Protein AF-A0A927Y3U7-F1 (afdb_monomer_lite)

Radius of gyration: 11.82 Å; chains: 1; bounding box: 28×21×33 Å

Secondary structure (DSSP, 8-state):
-EEEEEEEETTTTEEEEEETTEEPPTTSTT--TT--HHHHTTTHHHHHHHHH--S-EEEEEES-HHHHHHHHHHHHHHH---

pLDDT: mean 84.78, std 8.72, range [40.16, 92.19]

Foldseek 3Di:
DKEWEWEAEPVQRAIWIAINNHTDDCPQPPNRGNHDCVVCLLCVQVSCCVVVVDLDYDYHYHYDPVSVVVNCVNCCVVNVPD

Sequence (82 aa):
MREVFIKYNPYKVETTIEIDGKPVKKSSALNMDDRRLQEWIDDLPKNLMEECNTKSFHITFQGTKLDYEDFHSVIESCFGAR

Structure (mmCIF, N/CA/C/O backbone):
data_AF-A0A927Y3U7-F1
#
_entry.id   AF-A0A927Y3U7-F1
#
loop_
_atom_site.group_PDB
_atom_site.id
_atom_site.type_symbol
_atom_site.label_atom_id
_atom_site.label_alt_id
_atom_site.label_comp_id
_atom_site.label_asym_id
_atom_site.label_entity_id
_atom_site.label_seq_id
_atom_site.pdbx_PDB_ins_code
_atom_site.Cartn_x
_atom_site.Cartn_y
_atom_site.Cartn_z
_atom_site.occupancy
_atom_site.B_iso_or_equiv
_atom_site.auth_seq_id
_atom_site.auth_comp_id
_atom_site.auth_asym_id
_atom_site.auth_atom_id
_atom_site.pdbx_PDB_model_num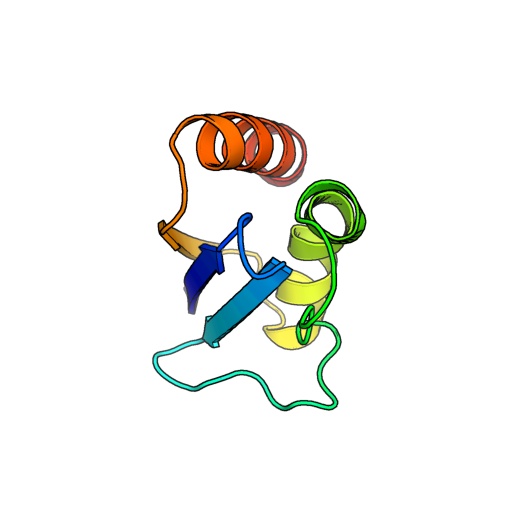
ATOM 1 N N . MET A 1 1 ? -8.889 -3.523 15.564 1.00 79.12 1 MET A N 1
ATOM 2 C CA . MET A 1 1 ? -7.640 -3.700 14.800 1.00 79.12 1 MET A CA 1
ATOM 3 C C . MET A 1 1 ? -8.038 -4.247 13.445 1.00 79.12 1 MET A C 1
ATOM 5 O O . MET A 1 1 ? -8.856 -5.157 13.430 1.00 79.12 1 MET A O 1
ATOM 9 N N . ARG A 1 2 ? -7.585 -3.642 12.348 1.00 85.81 2 ARG A N 1
ATOM 10 C CA . ARG A 1 2 ? -7.897 -4.083 10.980 1.00 85.81 2 ARG A CA 1
ATOM 11 C C . ARG A 1 2 ? -6.658 -4.669 10.329 1.00 85.81 2 ARG A C 1
ATOM 13 O O . ARG A 1 2 ? -5.584 -4.102 10.488 1.00 85.81 2 ARG A O 1
ATOM 20 N N . GLU A 1 3 ? -6.813 -5.760 9.600 1.00 90.62 3 GLU A N 1
ATOM 21 C CA . GLU A 1 3 ? -5.730 -6.365 8.824 1.00 90.62 3 GLU A CA 1
ATOM 22 C C . GLU A 1 3 ? -5.742 -5.783 7.415 1.00 90.62 3 GLU A C 1
ATOM 24 O O . GLU A 1 3 ? -6.791 -5.744 6.778 1.00 90.62 3 GLU A O 1
ATOM 29 N N . VAL A 1 4 ? -4.599 -5.287 6.954 1.00 90.25 4 VAL A N 1
ATOM 30 C CA . VAL A 1 4 ? -4.426 -4.667 5.642 1.00 90.25 4 VAL A CA 1
ATOM 31 C C . VAL A 1 4 ? -3.288 -5.390 4.944 1.00 90.25 4 VAL A C 1
ATOM 33 O O . VAL A 1 4 ? -2.155 -5.384 5.414 1.00 90.25 4 VAL A O 1
ATOM 36 N N . PHE A 1 5 ? -3.577 -6.012 3.817 1.00 92.19 5 PHE A N 1
ATOM 37 C CA . PHE A 1 5 ? -2.594 -6.674 2.983 1.00 92.19 5 PHE A CA 1
ATOM 38 C C . PHE A 1 5 ? -2.367 -5.840 1.730 1.00 92.19 5 PHE A C 1
ATOM 40 O O . PHE A 1 5 ? -3.319 -5.468 1.047 1.00 92.19 5 PHE A O 1
ATOM 47 N N . ILE A 1 6 ? -1.110 -5.521 1.445 1.00 90.94 6 ILE A N 1
ATOM 48 C CA . ILE A 1 6 ? -0.713 -4.679 0.323 1.00 90.94 6 ILE A CA 1
ATOM 49 C C . ILE A 1 6 ? 0.319 -5.444 -0.474 1.00 90.94 6 ILE A C 1
ATOM 51 O O . ILE A 1 6 ? 1.408 -5.736 0.015 1.00 90.94 6 ILE A O 1
ATOM 55 N N . LYS A 1 7 ? -0.006 -5.739 -1.723 1.00 92.06 7 LYS A N 1
ATOM 56 C CA . LYS A 1 7 ? 0.904 -6.369 -2.663 1.00 92.06 7 LYS A CA 1
ATOM 57 C C . LYS A 1 7 ? 1.179 -5.411 -3.804 1.00 92.06 7 LYS A C 1
ATOM 59 O O . LYS A 1 7 ? 0.270 -5.077 -4.556 1.00 92.06 7 LYS A O 1
ATOM 64 N N . TYR A 1 8 ? 2.430 -5.000 -3.939 1.00 91.94 8 TYR A N 1
ATOM 65 C CA . TYR A 1 8 ? 2.860 -4.064 -4.966 1.00 91.94 8 TYR A CA 1
ATOM 66 C C . TYR A 1 8 ? 3.868 -4.719 -5.907 1.00 91.94 8 TYR A C 1
ATOM 68 O O . TYR A 1 8 ? 4.841 -5.343 -5.475 1.00 91.94 8 TYR A O 1
ATOM 76 N N . ASN A 1 9 ? 3.633 -4.574 -7.209 1.00 90.56 9 ASN A N 1
ATOM 77 C CA . ASN A 1 9 ? 4.528 -5.046 -8.252 1.00 90.56 9 ASN A CA 1
ATOM 78 C C . ASN A 1 9 ? 5.066 -3.859 -9.069 1.00 90.56 9 ASN A C 1
ATOM 80 O O . ASN A 1 9 ?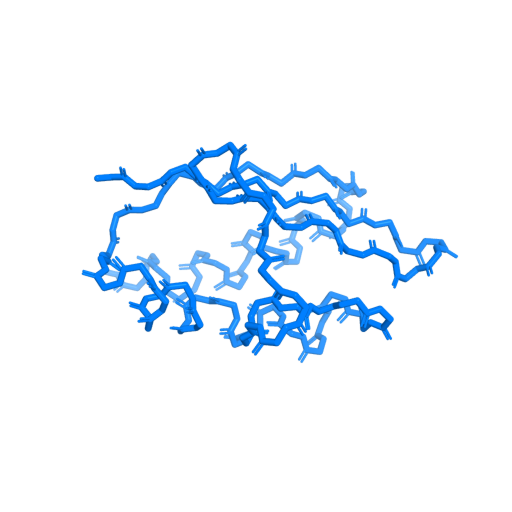 4.374 -3.405 -9.983 1.00 90.56 9 ASN A O 1
ATOM 84 N N . PRO A 1 10 ? 6.307 -3.394 -8.829 1.00 87.25 10 PRO A N 1
ATOM 85 C CA . PRO A 1 10 ? 6.872 -2.247 -9.545 1.00 87.25 10 PRO A CA 1
ATOM 86 C C . PRO A 1 10 ? 7.069 -2.497 -11.045 1.00 87.25 10 PRO A C 1
ATOM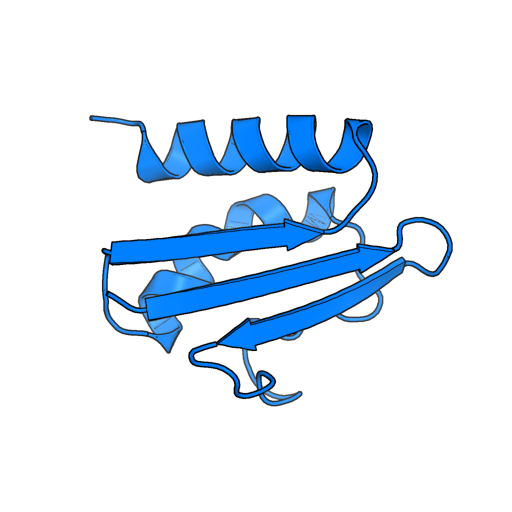 88 O O . PRO A 1 10 ? 7.077 -1.549 -11.824 1.00 87.25 10 PRO A O 1
ATOM 91 N N . TYR A 1 11 ? 7.208 -3.757 -11.476 1.00 87.62 11 TYR A N 1
ATOM 92 C CA . TYR A 1 11 ? 7.397 -4.094 -12.892 1.00 87.62 11 TYR A CA 1
ATOM 93 C C . TYR A 1 11 ? 6.123 -3.912 -13.712 1.00 87.62 11 TYR A C 1
ATOM 95 O O . TYR A 1 11 ? 6.192 -3.606 -14.899 1.00 87.62 11 TYR A O 1
ATOM 103 N N . LYS A 1 12 ? 4.969 -4.144 -13.083 1.00 88.19 12 LYS A N 1
ATOM 104 C CA . LYS A 1 12 ? 3.651 -3.992 -13.706 1.00 88.19 12 LYS A CA 1
ATOM 105 C C . LYS A 1 12 ? 2.923 -2.726 -13.267 1.00 88.19 12 LYS A C 1
ATOM 107 O O . LYS A 1 12 ? 1.899 -2.419 -13.853 1.00 88.19 12 LYS A O 1
ATOM 112 N N . VAL A 1 13 ? 3.447 -2.021 -12.259 1.00 88.12 13 VAL A N 1
ATOM 113 C CA . VAL A 1 13 ? 2.762 -0.911 -11.577 1.00 88.12 13 VAL A CA 1
ATOM 114 C C . VAL A 1 13 ? 1.368 -1.356 -11.107 1.00 88.12 13 VAL A C 1
ATOM 116 O O . VAL A 1 13 ? 0.369 -0.663 -11.253 1.00 88.12 13 VAL A O 1
ATOM 119 N N . GLU A 1 14 ? 1.310 -2.574 -10.566 1.00 88.88 14 GLU A N 1
ATOM 120 C CA . GLU A 1 14 ? 0.066 -3.218 -10.143 1.00 88.88 14 GLU A CA 1
ATOM 121 C C . GLU A 1 14 ? 0.039 -3.293 -8.618 1.00 88.88 14 GLU A C 1
ATOM 123 O O . GLU A 1 14 ? 0.994 -3.778 -7.995 1.00 88.88 14 GLU A O 1
ATOM 128 N N . THR A 1 15 ? -1.058 -2.823 -8.026 1.00 89.00 15 THR A N 1
ATOM 129 C CA . THR A 1 15 ? -1.234 -2.757 -6.574 1.00 89.00 15 THR A CA 1
ATOM 130 C C . THR A 1 15 ? -2.501 -3.503 -6.188 1.00 89.00 15 THR A C 1
ATOM 132 O O . THR A 1 15 ? -3.600 -3.163 -6.614 1.00 89.00 15 THR A O 1
ATOM 135 N N . THR A 1 16 ? -2.369 -4.520 -5.344 1.00 89.44 16 THR A N 1
ATOM 136 C CA . THR A 1 16 ? -3.501 -5.239 -4.755 1.00 89.44 16 THR A CA 1
ATOM 137 C C . THR A 1 16 ? -3.588 -4.901 -3.277 1.00 89.44 16 THR A C 1
ATOM 139 O O . THR A 1 16 ? -2.618 -5.097 -2.547 1.00 89.44 16 THR A O 1
ATOM 142 N N . ILE A 1 17 ? -4.744 -4.396 -2.844 1.00 89.50 17 ILE A N 1
ATOM 143 C CA . ILE A 1 17 ? -5.000 -4.043 -1.446 1.00 89.50 17 ILE A CA 1
ATOM 144 C C . ILE A 1 17 ? -6.217 -4.822 -0.951 1.00 89.50 17 ILE A C 1
ATOM 146 O O . ILE A 1 17 ? -7.287 -4.805 -1.566 1.00 89.50 17 ILE A O 1
ATOM 150 N N . GLU A 1 18 ? -6.051 -5.494 0.180 1.00 91.25 18 GLU A N 1
ATOM 151 C CA . GLU A 1 18 ? -7.091 -6.273 0.841 1.00 91.25 18 GLU A CA 1
ATOM 152 C C . GLU A 1 18 ? -7.203 -5.830 2.298 1.00 91.25 18 GLU A C 1
ATOM 154 O O . GLU A 1 18 ? -6.202 -5.683 2.992 1.00 91.25 18 GLU A O 1
ATOM 159 N N . ILE A 1 19 ? -8.424 -5.611 2.772 1.00 89.06 19 ILE A N 1
ATOM 160 C CA . ILE A 1 19 ? -8.717 -5.229 4.153 1.00 89.06 19 ILE A CA 1
ATOM 161 C C . ILE A 1 19 ? -9.591 -6.317 4.755 1.00 89.06 19 ILE A C 1
ATOM 163 O O . ILE A 1 19 ? -10.639 -6.636 4.196 1.00 89.06 19 ILE A O 1
ATOM 167 N N . ASP A 1 20 ? -9.203 -6.871 5.903 1.00 88.19 20 ASP A N 1
ATOM 168 C CA . ASP A 1 20 ? -9.989 -7.901 6.602 1.00 88.19 20 ASP A CA 1
ATOM 169 C C . ASP A 1 20 ? -10.205 -9.154 5.715 1.00 88.19 20 ASP A C 1
ATOM 171 O O . ASP A 1 20 ? -11.266 -9.779 5.729 1.00 88.19 20 ASP A O 1
ATOM 175 N N . GLY A 1 21 ? -9.227 -9.460 4.848 1.00 85.00 21 GLY A N 1
ATOM 176 C CA . GLY A 1 21 ? -9.317 -10.522 3.836 1.00 85.00 21 GLY A CA 1
ATOM 177 C C . GLY A 1 21 ? -10.290 -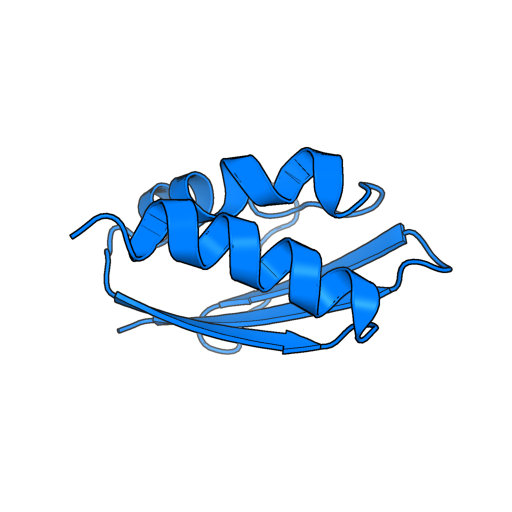10.232 2.685 1.00 85.00 21 GLY A C 1
ATOM 178 O O . GLY A 1 21 ? -10.675 -11.148 1.959 1.00 85.00 21 GLY A O 1
ATOM 179 N N . LYS A 1 22 ? -10.736 -8.978 2.526 1.00 88.06 22 LYS A N 1
ATOM 180 C CA . LYS A 1 22 ? -11.629 -8.549 1.444 1.00 88.06 22 LYS A CA 1
ATOM 181 C C . LYS A 1 22 ? -10.928 -7.531 0.545 1.00 88.06 22 LYS A C 1
ATOM 183 O O . LYS A 1 22 ? -10.437 -6.523 1.055 1.00 88.06 22 LYS A O 1
ATOM 188 N N . PRO A 1 23 ? -10.921 -7.725 -0.783 1.00 87.31 23 PRO A N 1
ATOM 18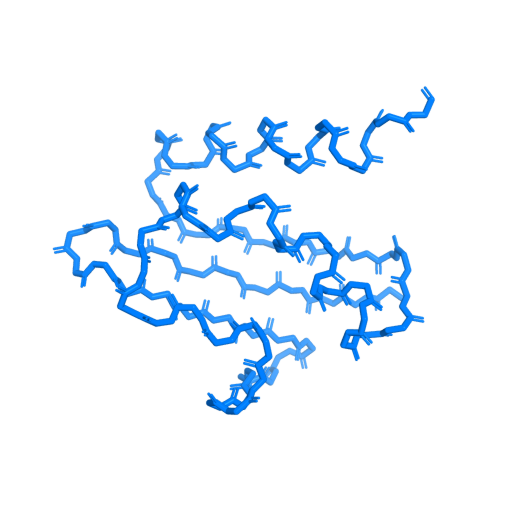9 C CA . PRO A 1 23 ? -10.340 -6.750 -1.694 1.00 87.31 23 PRO A CA 1
ATOM 190 C C . PRO A 1 23 ? -11.092 -5.421 -1.604 1.00 87.31 23 PRO A C 1
ATOM 192 O O . PRO A 1 23 ? -12.328 -5.392 -1.526 1.00 87.31 23 PRO A O 1
ATOM 195 N N . VAL A 1 24 ? -10.347 -4.315 -1.631 1.00 86.31 24 VAL A N 1
ATOM 196 C CA . VAL A 1 24 ? -10.950 -2.979 -1.672 1.00 86.31 24 VAL A CA 1
ATOM 197 C C . VAL A 1 24 ? -11.748 -2.804 -2.961 1.00 86.31 24 VAL A C 1
ATOM 199 O O . VAL A 1 24 ? -11.405 -3.339 -4.021 1.00 86.31 24 VAL A O 1
ATOM 202 N N . LYS A 1 25 ? -12.852 -2.058 -2.889 1.00 79.81 25 LYS A N 1
ATOM 203 C CA . LYS A 1 25 ? -13.655 -1.787 -4.084 1.00 79.81 25 LYS A CA 1
ATOM 204 C C . LYS A 1 25 ? -12.844 -0.931 -5.051 1.00 79.81 25 LYS A C 1
ATOM 206 O O . LYS A 1 25 ? -12.112 -0.044 -4.634 1.00 79.81 25 LYS A O 1
ATOM 211 N N . LYS A 1 26 ? -13.062 -1.102 -6.357 1.00 74.06 26 LYS A N 1
ATOM 212 C CA . LYS A 1 26 ? -12.439 -0.231 -7.373 1.00 74.06 26 LYS A CA 1
ATOM 213 C C . LYS A 1 26 ? -12.785 1.254 -7.225 1.00 74.06 26 LYS A C 1
ATOM 215 O O . LYS A 1 26 ? -12.045 2.100 -7.695 1.00 74.06 26 LYS A O 1
ATOM 220 N N . SER A 1 27 ? -13.902 1.555 -6.566 1.00 73.81 27 SER A N 1
ATOM 221 C CA . SER A 1 27 ? -14.335 2.925 -6.274 1.00 73.81 27 SER A CA 1
ATOM 222 C C . SER A 1 27 ? -13.833 3.458 -4.924 1.00 73.81 27 SER A C 1
ATOM 224 O O . SER A 1 27 ? -14.177 4.583 -4.570 1.00 73.81 27 SER A O 1
ATOM 226 N N . SER A 1 28 ? -13.098 2.657 -4.148 1.00 78.19 28 SER A N 1
ATOM 227 C CA . SER A 1 28 ? -12.505 3.095 -2.883 1.00 78.19 28 SER A CA 1
ATOM 228 C C . SER A 1 28 ? -11.288 3.979 -3.139 1.00 78.19 28 SER A C 1
ATOM 230 O O . SER A 1 28 ? -10.560 3.766 -4.106 1.00 78.19 28 SER A O 1
ATOM 232 N N . ALA A 1 29 ? -11.011 4.911 -2.225 1.00 76.38 29 ALA A N 1
ATOM 233 C CA . ALA A 1 29 ? -9.802 5.743 -2.265 1.00 76.38 29 ALA A CA 1
ATOM 234 C C . ALA A 1 29 ? -8.501 4.919 -2.164 1.00 76.38 29 ALA A C 1
ATOM 236 O O . ALA A 1 29 ? -7.430 5.368 -2.555 1.00 76.38 29 ALA A O 1
ATOM 237 N N . LEU A 1 30 ? -8.617 3.680 -1.683 1.00 81.50 30 LEU A N 1
ATOM 238 C CA . LEU A 1 30 ? -7.543 2.694 -1.603 1.00 81.50 30 LEU A CA 1
ATOM 239 C C . LEU A 1 30 ? -7.334 1.911 -2.907 1.00 81.50 30 LEU A C 1
ATOM 241 O O . LEU A 1 30 ? -6.479 1.034 -2.955 1.00 81.50 30 LEU A O 1
ATOM 245 N N . ASN A 1 31 ? -8.100 2.177 -3.970 1.00 82.62 31 ASN A N 1
ATOM 246 C CA . ASN A 1 31 ? -7.796 1.615 -5.279 1.00 82.62 31 ASN A CA 1
ATOM 247 C C . ASN A 1 31 ? -6.689 2.441 -5.948 1.00 82.62 31 ASN A C 1
ATOM 249 O O . ASN A 1 31 ? -6.938 3.487 -6.543 1.00 82.62 31 ASN A O 1
ATOM 253 N N . MET A 1 32 ? -5.457 1.963 -5.806 1.00 81.12 32 MET A N 1
ATOM 254 C CA . MET A 1 32 ? -4.239 2.597 -6.325 1.00 81.12 32 MET A CA 1
ATOM 255 C C . MET A 1 32 ? -3.632 1.762 -7.461 1.00 81.12 32 MET A C 1
ATOM 257 O O . MET A 1 32 ? -2.413 1.638 -7.590 1.00 81.12 32 MET A O 1
ATOM 261 N N . ASP A 1 33 ? -4.506 1.136 -8.250 1.00 78.75 33 ASP A N 1
ATOM 262 C CA . ASP A 1 33 ? -4.120 0.398 -9.449 1.00 78.75 33 ASP A CA 1
ATOM 263 C C . ASP A 1 33 ? -3.541 1.365 -10.493 1.00 78.75 33 ASP A C 1
ATOM 265 O O . ASP A 1 33 ? -3.957 2.524 -10.560 1.00 78.75 33 ASP A O 1
ATOM 269 N N . ASP A 1 34 ? -2.559 0.907 -11.272 1.00 83.94 34 ASP A N 1
ATOM 270 C CA . ASP A 1 34 ? -1.856 1.712 -12.288 1.00 83.94 34 ASP A CA 1
ATOM 271 C C . ASP A 1 34 ? -1.116 2.951 -11.730 1.00 83.94 34 ASP A C 1
ATOM 273 O O . ASP A 1 34 ? -0.749 3.867 -12.465 1.00 83.94 34 ASP A O 1
ATOM 277 N N . ARG A 1 35 ? -0.857 2.998 -10.415 1.00 85.88 35 ARG A N 1
ATOM 278 C CA . ARG A 1 35 ? -0.085 4.073 -9.768 1.00 85.88 35 ARG A CA 1
ATOM 279 C C . ARG A 1 35 ? 1.184 3.549 -9.116 1.00 85.88 35 ARG A C 1
ATOM 281 O O . ARG A 1 35 ? 1.198 2.506 -8.460 1.00 85.88 35 ARG A O 1
ATOM 288 N N . ARG A 1 36 ? 2.268 4.317 -9.251 1.00 88.50 36 ARG A N 1
ATOM 289 C CA . ARG A 1 36 ? 3.536 4.018 -8.573 1.00 88.50 36 ARG A CA 1
ATOM 290 C C . ARG A 1 36 ? 3.400 4.233 -7.075 1.00 88.50 36 ARG A C 1
ATOM 292 O O . ARG A 1 36 ? 2.772 5.202 -6.665 1.00 88.50 36 ARG A O 1
ATOM 299 N N . LEU A 1 37 ? 4.077 3.390 -6.295 1.00 87.88 37 LEU A N 1
ATOM 300 C CA . LEU A 1 37 ? 4.113 3.447 -4.830 1.00 87.88 37 LEU A CA 1
ATOM 301 C C . LEU A 1 37 ? 4.267 4.879 -4.294 1.00 87.88 37 LEU A C 1
ATOM 303 O O . LEU A 1 37 ? 3.386 5.373 -3.601 1.00 87.88 37 LEU A O 1
ATOM 307 N N . GLN A 1 38 ? 5.321 5.575 -4.721 1.00 85.94 38 GLN A N 1
ATOM 308 C CA . GLN A 1 38 ? 5.642 6.951 -4.318 1.00 85.94 38 GLN A CA 1
ATOM 309 C C . GLN A 1 38 ? 4.517 7.984 -4.529 1.00 85.94 38 GLN A C 1
ATOM 311 O O . GLN A 1 38 ? 4.522 9.019 -3.878 1.00 85.94 38 GLN A O 1
ATOM 316 N N . GLU A 1 39 ? 3.568 7.743 -5.442 1.00 88.94 39 GLU A N 1
ATOM 317 C CA . GLU A 1 39 ? 2.480 8.694 -5.711 1.00 88.94 39 GLU A CA 1
ATOM 318 C C . GLU A 1 39 ? 1.303 8.549 -4.750 1.00 88.94 39 GLU A C 1
ATOM 320 O O . GLU A 1 39 ? 0.484 9.456 -4.643 1.00 88.94 39 GLU A O 1
ATOM 325 N N . TRP A 1 40 ? 1.181 7.402 -4.081 1.00 89.00 40 TRP A N 1
ATOM 326 C CA . TRP A 1 40 ? 0.019 7.094 -3.249 1.00 89.00 40 TRP A CA 1
ATOM 327 C C . TRP A 1 40 ? 0.364 6.728 -1.809 1.00 89.00 40 TRP A C 1
ATOM 329 O O . TRP A 1 40 ? -0.504 6.780 -0.940 1.00 89.00 40 TRP A O 1
ATOM 339 N N . ILE A 1 41 ? 1.617 6.363 -1.547 1.00 88.00 41 ILE A N 1
ATOM 340 C CA . ILE A 1 41 ? 2.124 5.933 -0.243 1.00 88.00 41 ILE A CA 1
ATOM 341 C C . ILE A 1 41 ? 1.900 6.973 0.862 1.00 88.00 41 ILE A C 1
ATOM 343 O O . ILE A 1 41 ? 1.618 6.593 1.994 1.00 88.00 41 ILE A O 1
ATOM 347 N N . ASP A 1 42 ? 1.960 8.262 0.517 1.00 88.12 42 ASP A N 1
ATOM 348 C CA . ASP A 1 42 ? 1.796 9.390 1.444 1.00 88.12 42 ASP A CA 1
ATOM 349 C C . ASP A 1 42 ? 0.331 9.562 1.886 1.00 88.12 42 ASP A C 1
ATOM 351 O O . ASP A 1 42 ? 0.036 9.808 3.054 1.00 88.12 42 ASP A O 1
ATOM 355 N N . ASP A 1 43 ? -0.610 9.316 0.969 1.00 88.25 43 ASP A N 1
ATOM 356 C CA . ASP A 1 43 ? -2.052 9.362 1.231 1.00 88.25 43 ASP A CA 1
ATOM 357 C C . ASP A 1 43 ? -2.603 8.039 1.798 1.00 88.25 43 ASP A C 1
ATOM 359 O O . ASP A 1 43 ? -3.718 8.005 2.329 1.00 88.25 43 ASP A O 1
ATOM 363 N N . LEU A 1 44 ? -1.859 6.928 1.715 1.00 87.56 44 LEU A N 1
ATOM 364 C CA . LEU A 1 44 ? -2.300 5.620 2.216 1.00 87.56 44 LEU A CA 1
ATOM 365 C C . LEU A 1 44 ? -2.742 5.647 3.697 1.00 87.56 44 LEU A C 1
ATOM 367 O O . LEU A 1 44 ? -3.841 5.154 3.972 1.00 87.56 44 LEU A O 1
ATOM 371 N N . PRO A 1 45 ? -1.964 6.197 4.656 1.00 86.19 45 PRO A N 1
ATOM 372 C CA . PRO A 1 45 ? -2.345 6.256 6.070 1.00 86.19 45 PRO A CA 1
ATOM 373 C C . PRO A 1 45 ? -3.710 6.907 6.268 1.00 86.19 45 PRO A C 1
ATOM 375 O O . PRO A 1 45 ? -4.578 6.380 6.967 1.00 86.19 45 PRO A O 1
ATOM 378 N N . LYS A 1 46 ? -3.904 8.045 5.600 1.00 86.81 46 LYS A N 1
ATOM 379 C CA . LYS A 1 46 ? -5.112 8.852 5.681 1.00 86.81 46 LYS A CA 1
ATOM 380 C C . LYS A 1 46 ? -6.305 8.110 5.081 1.00 86.81 46 LYS A C 1
ATOM 382 O O . LYS A 1 46 ? -7.321 7.963 5.755 1.00 86.81 46 LYS A O 1
ATOM 387 N N . ASN A 1 47 ? -6.147 7.545 3.885 1.00 88.44 47 ASN A N 1
ATOM 388 C CA . ASN A 1 47 ? -7.188 6.750 3.234 1.00 88.44 47 ASN A CA 1
ATOM 389 C C . ASN A 1 47 ? -7.608 5.538 4.079 1.00 88.44 47 ASN A C 1
ATOM 391 O O . ASN A 1 47 ? -8.797 5.237 4.180 1.00 88.44 47 ASN A O 1
ATOM 395 N N . LEU A 1 48 ? -6.659 4.856 4.732 1.00 86.06 48 LEU A N 1
ATOM 396 C CA . LEU A 1 48 ? -6.961 3.742 5.635 1.00 86.06 48 LEU A CA 1
ATOM 397 C C . LEU A 1 48 ? -7.763 4.200 6.856 1.00 86.06 48 LEU A C 1
ATOM 399 O O . LEU A 1 48 ? -8.724 3.532 7.246 1.00 86.06 48 LEU A O 1
ATOM 403 N N . MET A 1 49 ? -7.394 5.333 7.455 1.00 85.44 49 MET A N 1
ATOM 404 C CA . MET A 1 49 ? -8.123 5.917 8.582 1.00 85.44 49 MET A CA 1
ATOM 405 C C . MET A 1 49 ? -9.550 6.315 8.202 1.00 85.44 49 MET A C 1
ATOM 407 O O . MET A 1 49 ? -10.470 6.037 8.971 1.00 85.44 49 MET A O 1
ATOM 411 N N . GLU A 1 50 ? -9.742 6.924 7.031 1.00 86.31 50 GLU A N 1
ATOM 412 C CA . GLU A 1 50 ? -11.060 7.322 6.525 1.00 86.31 50 GLU A CA 1
ATOM 413 C C . GLU A 1 50 ? -11.941 6.105 6.208 1.00 86.31 50 GLU A C 1
ATOM 415 O O . GLU A 1 50 ? -13.085 6.039 6.656 1.00 86.31 50 GLU A O 1
ATOM 420 N N . GLU A 1 51 ? -11.400 5.100 5.514 1.00 83.38 51 GLU A N 1
ATOM 421 C CA . GLU A 1 51 ? -12.151 3.910 5.092 1.00 83.38 51 GLU A CA 1
ATOM 422 C C . GLU A 1 51 ? -12.499 2.991 6.278 1.00 83.38 51 GLU A C 1
ATOM 424 O O . GLU A 1 51 ? -13.611 2.473 6.389 1.00 83.38 51 GLU A O 1
ATOM 429 N N . CYS A 1 52 ? -11.555 2.770 7.196 1.00 81.81 52 CYS A N 1
ATOM 430 C CA . CYS A 1 52 ? -11.743 1.829 8.303 1.00 81.81 52 CYS A CA 1
ATOM 431 C C . CYS A 1 52 ? -12.216 2.477 9.607 1.00 81.81 52 CYS A C 1
ATOM 433 O O . CYS A 1 52 ? -12.486 1.745 10.565 1.00 81.81 52 CYS A O 1
ATOM 435 N N . ASN A 1 53 ? -12.270 3.812 9.668 1.00 82.38 53 ASN A N 1
ATOM 436 C CA . ASN A 1 53 ? -12.637 4.599 10.848 1.00 82.38 53 ASN A CA 1
ATOM 437 C C . ASN A 1 53 ? -11.914 4.126 12.129 1.00 82.38 53 ASN A C 1
ATOM 439 O O . ASN A 1 53 ? -12.480 4.030 13.219 1.00 82.38 53 ASN A O 1
ATOM 443 N N . THR A 1 54 ? -10.648 3.729 11.983 1.00 80.62 54 THR A N 1
ATOM 444 C CA . THR A 1 54 ? -9.810 3.216 13.069 1.00 80.62 54 THR A CA 1
ATOM 445 C C . THR A 1 54 ? -8.390 3.745 12.931 1.00 80.62 54 THR A C 1
ATOM 447 O O . THR A 1 54 ? -8.000 4.238 11.880 1.00 80.62 54 THR A O 1
ATOM 450 N N . LYS A 1 55 ? -7.616 3.657 14.014 1.00 77.69 55 LYS A N 1
ATOM 451 C CA . LYS A 1 55 ? -6.195 4.044 14.047 1.00 77.69 55 LYS A CA 1
ATOM 452 C C . LYS A 1 55 ? -5.263 2.847 14.239 1.00 77.69 55 LYS A C 1
ATOM 454 O O . LYS A 1 55 ? -4.055 3.017 14.335 1.00 77.69 55 LYS A O 1
ATOM 459 N N . SER A 1 56 ? -5.820 1.641 14.356 1.00 83.75 56 SER A N 1
ATOM 460 C CA . SER A 1 56 ? -5.060 0.422 14.636 1.00 83.75 56 SER A CA 1
ATOM 461 C C . SER A 1 56 ? -5.159 -0.540 13.464 1.00 83.75 56 SER A C 1
ATOM 463 O O . SER A 1 56 ? -6.172 -1.231 13.300 1.00 83.75 56 SER A O 1
ATOM 465 N N . PHE A 1 57 ? -4.076 -0.599 12.699 1.00 84.62 57 PHE A N 1
ATOM 466 C CA . PHE A 1 57 ? -3.936 -1.413 11.501 1.00 84.62 57 PHE A CA 1
ATOM 467 C C . PHE A 1 57 ? -2.780 -2.393 11.656 1.00 84.62 57 PHE A C 1
ATOM 469 O O . PHE A 1 57 ? -1.761 -2.071 12.262 1.00 84.62 57 PHE A O 1
ATOM 476 N N . HIS A 1 58 ? -2.945 -3.582 11.100 1.00 89.12 58 HIS A N 1
ATOM 477 C CA . HIS A 1 58 ? -1.884 -4.548 10.894 1.00 89.12 58 HIS A CA 1
ATOM 478 C C . HIS A 1 58 ? -1.609 -4.600 9.395 1.00 89.12 58 HIS A C 1
ATOM 480 O O . HIS A 1 58 ? -2.390 -5.190 8.654 1.00 89.12 58 HIS A O 1
ATOM 486 N N . ILE A 1 59 ? -0.555 -3.917 8.950 1.00 88.69 59 ILE A N 1
ATOM 487 C CA . ILE A 1 59 ? -0.227 -3.795 7.529 1.00 88.69 59 ILE A CA 1
ATOM 488 C C . ILE A 1 59 ? 0.823 -4.846 7.172 1.00 88.69 59 ILE A C 1
ATOM 490 O O . ILE A 1 59 ? 1.904 -4.874 7.752 1.00 88.69 59 ILE A O 1
ATOM 494 N N . THR A 1 60 ? 0.514 -5.705 6.208 1.00 91.25 60 THR A N 1
ATOM 495 C CA . THR A 1 60 ? 1.455 -6.651 5.608 1.00 91.25 60 THR A CA 1
ATOM 496 C C . THR A 1 60 ? 1.772 -6.193 4.194 1.00 91.25 60 THR A C 1
ATOM 498 O O . THR A 1 60 ? 0.888 -6.161 3.341 1.00 91.25 60 THR A O 1
ATOM 501 N N . PHE A 1 61 ? 3.032 -5.840 3.948 1.00 91.56 61 PHE A N 1
ATOM 502 C CA . PHE A 1 61 ? 3.502 -5.413 2.634 1.00 91.56 61 PHE A CA 1
ATOM 503 C C . PHE A 1 61 ? 4.245 -6.550 1.923 1.00 91.56 61 PHE A C 1
ATOM 505 O O . PHE A 1 61 ? 5.175 -7.140 2.472 1.00 91.56 61 PHE A O 1
ATOM 512 N N . GLN A 1 62 ? 3.859 -6.828 0.681 1.00 92.19 62 GLN A N 1
ATOM 513 C CA . GLN A 1 62 ? 4.519 -7.762 -0.218 1.00 92.19 62 GLN A CA 1
ATOM 514 C C . GLN A 1 62 ? 4.955 -7.022 -1.486 1.00 92.19 62 GLN A C 1
ATOM 516 O O . GLN A 1 62 ? 4.144 -6.707 -2.353 1.00 92.19 62 GLN A O 1
ATOM 521 N N . GLY A 1 63 ? 6.255 -6.798 -1.628 1.00 89.81 63 GLY A N 1
ATOM 522 C CA . GLY A 1 63 ? 6.829 -6.129 -2.791 1.00 89.81 63 GLY A CA 1
ATOM 523 C C . GLY A 1 63 ? 8.325 -6.381 -2.883 1.00 89.81 63 GLY A C 1
ATOM 524 O O . GLY A 1 63 ? 8.826 -7.383 -2.365 1.00 89.81 63 GLY A O 1
ATOM 525 N N . THR A 1 64 ? 9.050 -5.482 -3.544 1.00 90.81 64 THR A N 1
ATOM 526 C CA . THR A 1 64 ? 10.513 -5.534 -3.509 1.00 90.81 64 THR A CA 1
ATOM 527 C C . THR A 1 64 ? 11.039 -4.944 -2.206 1.00 90.81 64 THR A C 1
ATOM 529 O O . THR A 1 64 ? 10.349 -4.197 -1.512 1.00 90.81 64 THR A O 1
ATOM 532 N N . LYS A 1 65 ? 12.285 -5.280 -1.867 1.00 89.88 65 LYS A N 1
ATOM 533 C CA . LYS A 1 65 ? 12.932 -4.751 -0.666 1.00 89.88 65 LYS A CA 1
ATOM 534 C C . LYS A 1 65 ? 13.044 -3.220 -0.695 1.00 89.88 65 LYS A C 1
ATOM 536 O O . LYS A 1 65 ? 12.745 -2.593 0.308 1.00 89.88 65 LYS A O 1
ATOM 541 N N . LEU A 1 66 ? 13.418 -2.649 -1.842 1.00 88.62 66 LEU A N 1
ATOM 542 C CA . LEU A 1 66 ? 13.562 -1.198 -2.009 1.00 88.62 66 LEU A CA 1
ATOM 543 C C . LEU A 1 66 ? 12.229 -0.475 -1.785 1.00 88.62 66 LEU A C 1
ATOM 545 O O . LEU A 1 66 ? 12.171 0.497 -1.042 1.00 88.62 66 LEU A O 1
ATOM 549 N N . ASP A 1 67 ? 11.154 -0.998 -2.378 1.00 89.00 67 ASP A N 1
ATOM 550 C CA . ASP A 1 67 ? 9.801 -0.470 -2.186 1.00 89.00 67 ASP A CA 1
ATOM 551 C C . ASP A 1 67 ? 9.356 -0.566 -0.718 1.00 89.00 67 ASP A C 1
ATOM 553 O O . ASP A 1 67 ? 8.727 0.349 -0.198 1.00 89.00 67 ASP A O 1
ATOM 557 N N . TYR A 1 68 ? 9.694 -1.667 -0.034 1.00 90.12 68 TYR A N 1
ATOM 558 C CA . TYR A 1 68 ? 9.388 -1.832 1.387 1.00 90.12 68 TYR A CA 1
ATOM 559 C C . TYR A 1 68 ? 10.113 -0.805 2.262 1.00 90.12 68 TYR A C 1
ATOM 561 O O . TYR A 1 68 ? 9.524 -0.323 3.221 1.00 90.12 68 TYR A O 1
ATOM 569 N N . GLU A 1 69 ? 11.370 -0.474 1.964 1.00 90.56 69 GLU A N 1
ATOM 570 C CA . GLU A 1 69 ? 12.122 0.534 2.723 1.00 90.56 69 GLU A CA 1
ATOM 571 C C . GLU A 1 69 ? 11.470 1.920 2.605 1.00 90.56 69 GLU A C 1
ATOM 573 O O . GLU A 1 69 ? 11.285 2.599 3.617 1.00 90.56 69 GLU A O 1
ATOM 578 N N . ASP A 1 70 ? 11.037 2.294 1.399 1.00 88.44 70 ASP A N 1
ATOM 579 C CA . ASP A 1 70 ? 10.295 3.535 1.144 1.00 88.44 70 ASP A CA 1
ATOM 580 C C . ASP A 1 70 ? 8.938 3.531 1.874 1.00 88.44 70 ASP A C 1
ATOM 582 O O . ASP A 1 70 ? 8.610 4.447 2.631 1.00 88.44 70 ASP A O 1
ATOM 586 N N . PHE A 1 71 ? 8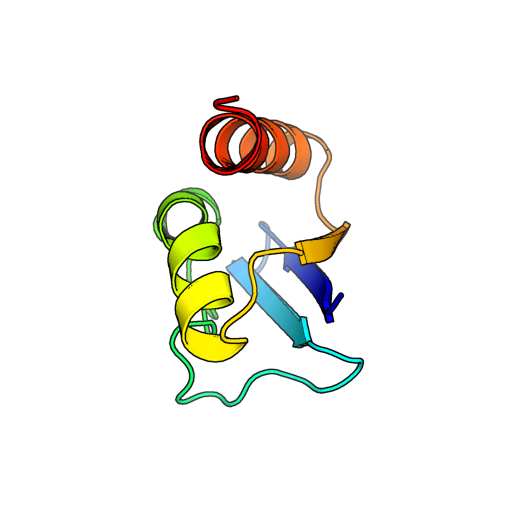.204 2.420 1.759 1.00 89.25 71 PHE A N 1
ATOM 587 C CA . PHE A 1 71 ? 6.943 2.173 2.460 1.00 89.25 71 PHE A CA 1
ATOM 588 C C . PHE A 1 71 ? 7.058 2.288 3.967 1.00 89.25 71 PHE A C 1
ATOM 590 O O . PHE A 1 71 ? 6.290 3.008 4.602 1.00 89.25 71 PHE A O 1
ATOM 597 N N . HIS A 1 72 ? 8.029 1.599 4.548 1.00 88.62 72 HIS A N 1
ATOM 598 C CA . HIS A 1 72 ? 8.254 1.621 5.978 1.00 88.62 72 HIS A CA 1
ATOM 599 C C . HIS A 1 72 ? 8.581 3.035 6.457 1.00 88.62 72 HIS A C 1
ATOM 601 O O . HIS A 1 72 ? 8.027 3.463 7.462 1.00 88.62 72 HIS A O 1
ATOM 607 N N . SER A 1 73 ? 9.418 3.775 5.727 1.00 89.00 73 SER A N 1
ATOM 608 C CA . SER A 1 73 ? 9.790 5.150 6.071 1.00 89.00 73 SER A CA 1
ATOM 609 C C . SER A 1 73 ? 8.574 6.084 6.140 1.00 89.00 73 SER A C 1
ATOM 611 O O . SER A 1 73 ? 8.384 6.792 7.130 1.00 89.00 73 SER A O 1
ATOM 613 N N . VAL A 1 74 ? 7.691 6.036 5.135 1.00 88.19 74 VAL A N 1
ATOM 614 C CA . VAL A 1 74 ? 6.473 6.866 5.093 1.00 88.19 74 VAL A CA 1
ATOM 615 C C . VAL A 1 74 ? 5.495 6.476 6.202 1.00 88.19 74 VAL A C 1
ATOM 617 O O . VAL A 1 74 ? 4.983 7.334 6.925 1.00 88.19 74 VAL A O 1
ATOM 620 N N . ILE A 1 75 ? 5.257 5.176 6.386 1.00 85.31 75 ILE A N 1
ATOM 621 C CA . ILE A 1 75 ? 4.338 4.663 7.409 1.00 85.31 75 ILE A CA 1
ATOM 622 C C . ILE A 1 75 ? 4.857 4.966 8.815 1.00 85.31 75 ILE A C 1
ATOM 624 O O . ILE A 1 75 ? 4.079 5.384 9.672 1.00 85.31 75 ILE A O 1
ATOM 628 N N . GLU A 1 76 ? 6.154 4.806 9.060 1.00 85.19 76 GLU A N 1
ATOM 629 C CA . GLU A 1 76 ? 6.784 5.153 10.332 1.00 85.19 76 GLU A CA 1
ATOM 630 C C . GLU A 1 76 ? 6.724 6.661 10.587 1.00 85.19 76 GLU A C 1
ATOM 632 O O . GLU A 1 76 ? 6.389 7.072 11.692 1.00 85.19 76 GLU A O 1
ATOM 637 N N . SER A 1 77 ? 6.940 7.506 9.578 1.00 82.56 77 SER A N 1
ATOM 638 C CA . SER A 1 77 ? 6.794 8.956 9.743 1.00 82.56 77 SER A CA 1
ATOM 639 C C . SER A 1 77 ? 5.351 9.365 10.081 1.00 82.56 77 SER A C 1
ATOM 641 O O . SER A 1 77 ? 5.135 10.232 10.928 1.00 82.56 77 SER A O 1
ATOM 643 N N . CYS A 1 78 ? 4.353 8.708 9.481 1.00 74.50 78 CYS A N 1
ATOM 644 C CA . CYS A 1 78 ? 2.942 9.069 9.639 1.00 74.50 78 CYS A CA 1
ATOM 645 C C . CYS A 1 78 ? 2.282 8.468 10.901 1.00 74.50 78 CYS A C 1
ATOM 647 O O . CYS A 1 78 ? 1.483 9.128 11.565 1.00 74.50 78 CYS A O 1
ATOM 649 N N . PHE A 1 79 ? 2.611 7.221 11.259 1.00 67.56 79 PHE A N 1
ATOM 650 C CA . PHE A 1 79 ? 2.055 6.516 12.428 1.00 67.56 79 PHE A CA 1
ATOM 651 C C . PHE A 1 79 ? 2.994 6.489 13.644 1.00 67.56 79 PHE A C 1
ATOM 653 O O . PHE A 1 79 ? 2.532 6.289 14.770 1.00 67.56 79 PHE A O 1
ATOM 660 N N . GLY A 1 80 ? 4.299 6.653 13.424 1.00 55.34 80 GLY A N 1
ATOM 661 C CA . GLY A 1 80 ? 5.358 6.622 14.436 1.00 55.34 80 GLY A CA 1
ATOM 662 C C . GLY A 1 80 ? 5.752 7.994 14.982 1.00 55.34 80 GLY A C 1
ATOM 663 O O . GLY A 1 80 ? 6.547 8.047 15.918 1.00 55.34 80 GLY A O 1
ATOM 664 N N . ALA A 1 81 ? 5.158 9.089 14.491 1.00 48.00 81 ALA A N 1
ATOM 665 C CA . ALA A 1 81 ? 5.166 10.377 15.182 1.00 48.00 81 ALA A CA 1
ATOM 666 C C . ALA A 1 81 ? 4.327 10.283 16.475 1.00 48.00 81 ALA A C 1
ATOM 668 O O . ALA A 1 81 ? 3.158 10.673 16.533 1.00 48.00 81 ALA A O 1
ATOM 669 N N . ARG A 1 82 ? 4.929 9.688 17.504 1.00 40.16 82 ARG A N 1
ATOM 670 C CA . ARG A 1 82 ? 4.512 9.744 18.905 1.00 40.16 82 ARG A CA 1
ATOM 671 C C . ARG A 1 82 ? 5.462 10.628 19.690 1.00 40.16 82 ARG A C 1
ATOM 673 O O . ARG A 1 82 ? 6.685 10.499 19.476 1.00 40.16 82 ARG A O 1
#